Protein AF-A0AB36IB22-F1 (afdb_monomer_lite)

Organism: Corynebacterium glutamicum (NCBI:txid1718)

Radius of gyration: 16.17 Å; chains: 1; bounding box: 33×40×48 Å

Secondary structure (DSSP, 8-state):
-HHHHHHHHHHHHHHHHHHHHHSS-HHHHHHHHHHHHHHHH-HHHHHHHHGGG--SHHHHHHHHHHHHHSTTSSGGG-HHHHHHHHHHHHTT----HHHHHHHHHHHHHHHHHHHHHHH--

pLDDT: mean 87.98, std 10.88, range [50.28, 96.75]

InterPro domains:
  IPR000802 Arsenical pump membrane protein, ArsB [PF02040] (28-115)

Structure (mmCIF, N/CA/C/O backbone):
data_AF-A0AB36IB22-F1
#
_entry.id   AF-A0AB36IB22-F1
#
loop_
_atom_site.group_PDB
_atom_site.id
_atom_site.type_symbol
_atom_site.label_atom_id
_atom_site.label_alt_id
_atom_site.label_comp_id
_atom_site.label_asym_id
_atom_site.label_entity_id
_atom_site.label_seq_id
_atom_site.pdbx_PDB_ins_code
_atom_site.Cartn_x
_atom_site.Cartn_y
_atom_site.Cartn_z
_atom_site.occupancy
_atom_site.B_iso_or_equiv
_atom_site.auth_seq_id
_atom_site.auth_comp_id
_atom_site.auth_asym_id
_atom_site.auth_atom_id
_atom_site.pdbx_PDB_model_num
ATOM 1 N N . MET A 1 1 ? 16.116 -27.221 1.264 1.00 50.28 1 MET A N 1
ATOM 2 C CA . MET A 1 1 ? 14.781 -26.601 1.106 1.00 50.28 1 MET A CA 1
ATOM 3 C C . MET A 1 1 ? 14.867 -25.083 0.923 1.00 50.28 1 MET A C 1
ATOM 5 O O . MET A 1 1 ? 14.263 -24.595 -0.015 1.00 50.28 1 MET A O 1
ATOM 9 N N . ALA A 1 2 ? 15.674 -24.354 1.710 1.00 52.19 2 ALA A N 1
ATOM 10 C CA . ALA A 1 2 ? 15.870 -22.900 1.552 1.00 52.19 2 ALA A CA 1
ATOM 11 C C . ALA A 1 2 ? 16.495 -22.463 0.203 1.00 52.19 2 ALA A C 1
ATOM 13 O O . ALA A 1 2 ? 16.070 -21.468 -0.362 1.00 52.19 2 ALA A O 1
ATOM 14 N N . PHE A 1 3 ? 17.440 -23.235 -0.354 1.00 50.66 3 PHE A N 1
ATOM 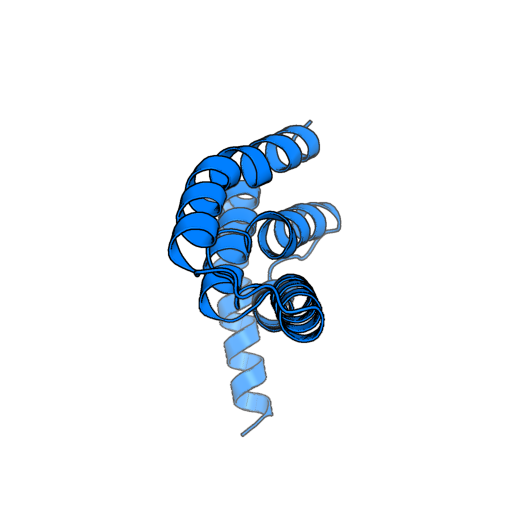15 C CA . PHE A 1 3 ? 18.070 -22.927 -1.651 1.00 50.66 3 PHE A CA 1
ATOM 16 C C . PHE A 1 3 ? 17.074 -22.949 -2.825 1.00 50.66 3 PHE A C 1
ATOM 18 O O . PHE A 1 3 ? 17.080 -22.053 -3.651 1.00 50.66 3 PHE A O 1
ATOM 25 N N . PHE A 1 4 ? 16.164 -23.930 -2.851 1.00 51.72 4 PHE A N 1
ATOM 26 C CA . PHE A 1 4 ? 15.171 -24.091 -3.920 1.00 51.72 4 PHE A CA 1
ATOM 27 C C . PHE A 1 4 ? 14.098 -22.989 -3.904 1.00 51.72 4 PHE A C 1
ATOM 29 O O . PHE A 1 4 ? 13.632 -22.571 -4.957 1.00 51.72 4 PHE A O 1
ATOM 36 N N . LEU A 1 5 ? 13.737 -22.491 -2.714 1.00 55.94 5 LEU A N 1
ATOM 37 C CA . LEU A 1 5 ? 12.826 -21.350 -2.571 1.00 55.94 5 LEU A CA 1
ATOM 38 C C . LEU A 1 5 ? 13.470 -20.046 -3.058 1.00 55.94 5 LEU A C 1
ATOM 40 O O . LEU A 1 5 ? 12.783 -19.246 -3.682 1.00 55.94 5 LEU A O 1
ATOM 44 N N . HIS A 1 6 ? 14.775 -19.865 -2.826 1.00 54.31 6 HIS A N 1
ATOM 45 C CA . HIS A 1 6 ? 15.502 -18.684 -3.293 1.00 54.31 6 HIS A CA 1
ATOM 46 C C . HIS A 1 6 ? 15.610 -18.659 -4.824 1.00 54.31 6 HIS A C 1
ATOM 48 O O . HIS A 1 6 ? 15.249 -17.675 -5.452 1.00 54.31 6 HIS A O 1
ATOM 54 N N . THR A 1 7 ? 15.954 -19.789 -5.452 1.00 60.16 7 THR A N 1
ATOM 55 C CA . THR A 1 7 ? 16.008 -19.867 -6.923 1.00 60.16 7 THR A CA 1
ATOM 56 C C . THR A 1 7 ? 14.643 -19.605 -7.565 1.00 60.16 7 THR A C 1
ATOM 58 O O . THR A 1 7 ? 14.563 -18.994 -8.623 1.00 60.16 7 THR A O 1
ATOM 61 N N . GLN A 1 8 ? 13.552 -20.046 -6.931 1.00 60.78 8 GLN A N 1
ATOM 62 C CA . GLN A 1 8 ? 12.207 -19.830 -7.462 1.00 60.78 8 GLN A CA 1
ATOM 63 C C . GLN A 1 8 ? 11.744 -18.372 -7.304 1.00 60.78 8 GLN A C 1
ATOM 65 O O . GLN A 1 8 ? 11.093 -17.852 -8.208 1.00 60.78 8 GLN A O 1
ATOM 70 N N . SER A 1 9 ? 12.102 -17.694 -6.203 1.00 62.88 9 SER A N 1
ATOM 71 C CA . SER A 1 9 ? 11.836 -16.257 -6.046 1.00 62.88 9 SER A CA 1
ATOM 72 C C . SER A 1 9 ? 12.621 -15.414 -7.047 1.00 62.88 9 SER A C 1
ATOM 74 O O . SER A 1 9 ? 12.079 -14.446 -7.574 1.00 62.88 9 SER A O 1
ATOM 76 N N . ASP A 1 10 ? 13.855 -15.816 -7.352 1.00 69.00 10 ASP A N 1
ATOM 77 C CA . ASP A 1 10 ? 14.719 -15.101 -8.292 1.00 69.00 10 ASP A CA 1
ATOM 78 C C . ASP A 1 10 ? 14.185 -15.215 -9.729 1.00 69.00 10 ASP A C 1
ATOM 80 O O . ASP A 1 10 ? 14.106 -14.217 -10.441 1.00 69.00 10 ASP A O 1
ATOM 84 N N . VAL A 1 11 ? 13.701 -16.401 -10.121 1.00 75.12 11 VAL A N 1
ATOM 85 C CA . VAL A 1 11 ? 13.059 -16.623 -11.430 1.00 75.12 11 VAL A CA 1
ATOM 86 C C . VAL A 1 11 ? 11.773 -15.803 -11.575 1.00 75.12 11 VAL A C 1
ATOM 88 O O . VAL A 1 11 ? 11.563 -15.170 -12.608 1.00 75.12 11 VAL A O 1
ATOM 91 N N . ILE A 1 12 ? 10.921 -15.763 -10.543 1.00 76.56 12 ILE A N 1
ATOM 92 C CA . ILE A 1 12 ? 9.685 -14.960 -10.576 1.00 76.56 12 ILE A CA 1
ATOM 93 C C . ILE A 1 12 ? 10.010 -13.463 -10.641 1.00 76.56 12 ILE A C 1
ATOM 95 O O . ILE A 1 12 ? 9.329 -12.716 -11.343 1.00 76.56 12 ILE A O 1
ATOM 99 N N . ALA A 1 13 ? 11.046 -13.011 -9.933 1.00 75.81 13 ALA A N 1
ATOM 100 C CA . ALA A 1 13 ? 11.477 -11.619 -9.970 1.00 75.81 13 ALA A CA 1
ATOM 101 C C . ALA A 1 13 ? 12.056 -11.223 -11.336 1.00 75.81 13 ALA A C 1
ATOM 103 O O . ALA A 1 13 ? 11.752 -10.132 -11.820 1.00 75.81 13 ALA A O 1
ATOM 104 N N . GLU A 1 14 ? 12.833 -12.097 -11.983 1.00 77.44 14 GLU A N 1
ATOM 105 C CA . GLU A 1 14 ? 13.318 -11.884 -13.352 1.00 77.44 14 GLU A CA 1
ATOM 106 C C . GLU A 1 14 ? 12.168 -11.829 -14.356 1.00 77.44 14 GLU A C 1
ATOM 108 O O . GLU A 1 14 ? 12.118 -10.922 -15.191 1.00 77.44 14 GLU A O 1
ATOM 113 N N . GLU A 1 15 ? 11.210 -12.750 -14.255 1.00 80.81 15 GLU A N 1
ATOM 114 C CA . GLU A 1 15 ? 10.050 -12.781 -15.142 1.00 80.81 15 GLU A CA 1
ATOM 115 C C . GLU A 1 15 ? 9.186 -11.528 -14.939 1.00 80.81 15 GLU A C 1
ATOM 117 O O . GLU A 1 15 ? 8.858 -10.837 -15.906 1.00 80.81 15 GLU A O 1
ATOM 122 N N . PHE A 1 16 ? 8.919 -11.138 -13.690 1.00 81.19 16 PHE A N 1
ATOM 123 C CA . PHE A 1 16 ? 8.216 -9.896 -13.376 1.00 81.19 16 PHE A CA 1
ATOM 124 C C . PHE A 1 16 ? 8.980 -8.667 -13.881 1.00 81.19 16 PHE A C 1
ATOM 126 O O . PHE A 1 16 ? 8.394 -7.827 -14.556 1.00 81.19 16 PHE A O 1
ATOM 133 N N . SER A 1 17 ? 10.292 -8.586 -13.659 1.00 77.56 17 SER A N 1
ATOM 134 C CA . SER A 1 17 ? 11.147 -7.513 -14.186 1.00 77.56 17 SER A CA 1
ATOM 135 C C . SER A 1 17 ? 11.104 -7.440 -15.719 1.00 77.56 17 SER A C 1
ATOM 137 O O . SER A 1 17 ? 10.998 -6.356 -16.301 1.00 77.56 17 SER A O 1
ATOM 139 N N . SER A 1 18 ? 11.078 -8.587 -16.401 1.00 79.69 18 SER A N 1
ATOM 140 C CA . SER A 1 18 ? 10.910 -8.647 -17.857 1.00 79.69 18 SER A CA 1
ATOM 141 C C . SER A 1 18 ? 9.532 -8.128 -18.307 1.00 79.69 18 SER A C 1
ATOM 143 O O . SER A 1 18 ? 9.435 -7.386 -19.290 1.00 79.69 18 SER A O 1
ATOM 145 N N . LEU A 1 19 ? 8.468 -8.414 -17.546 1.00 80.06 19 LEU A N 1
ATOM 146 C CA . LEU A 1 19 ? 7.120 -7.881 -17.781 1.00 80.06 19 LEU A CA 1
ATOM 147 C C . LEU A 1 19 ? 7.060 -6.363 -17.556 1.00 80.06 19 LEU A C 1
ATOM 149 O O . LEU A 1 19 ? 6.454 -5.639 -18.351 1.00 80.06 19 LEU A O 1
ATOM 153 N N . LEU A 1 20 ? 7.734 -5.860 -16.518 1.00 81.12 20 LEU A N 1
ATOM 154 C CA . LEU A 1 20 ? 7.844 -4.423 -16.253 1.00 81.12 20 LEU A CA 1
ATOM 155 C C . LEU A 1 20 ? 8.538 -3.695 -17.414 1.00 81.12 20 LEU A C 1
ATOM 157 O O . LEU A 1 20 ? 8.073 -2.640 -17.849 1.00 81.12 20 LEU A O 1
ATOM 161 N N . ASN A 1 21 ? 9.614 -4.279 -17.947 1.00 79.00 21 ASN A N 1
ATOM 162 C CA . ASN A 1 21 ? 10.387 -3.688 -19.039 1.00 79.00 21 ASN A CA 1
ATOM 163 C C . ASN A 1 21 ? 9.683 -3.786 -20.403 1.00 79.00 21 ASN A C 1
ATOM 165 O O . ASN A 1 21 ? 9.804 -2.875 -21.219 1.00 79.00 21 ASN A O 1
ATOM 169 N N . SER A 1 22 ? 8.921 -4.853 -20.656 1.00 78.88 22 SER A N 1
ATOM 170 C CA . SER A 1 22 ? 8.244 -5.071 -21.947 1.00 78.88 22 SER A CA 1
ATOM 171 C C . SER A 1 22 ? 6.997 -4.204 -22.162 1.00 78.88 22 SER A C 1
ATOM 173 O O . SER A 1 22 ? 6.648 -3.899 -23.300 1.00 78.88 22 SER A O 1
ATOM 175 N N . THR A 1 23 ? 6.322 -3.789 -21.088 1.00 74.62 23 THR A N 1
ATOM 176 C CA . THR A 1 23 ? 5.031 -3.081 -21.165 1.00 74.62 23 THR A CA 1
ATOM 177 C C . THR A 1 23 ? 5.157 -1.561 -21.270 1.00 74.62 23 THR A C 1
ATOM 179 O O . THR A 1 23 ? 4.162 -0.888 -21.533 1.00 74.62 23 THR A O 1
ATOM 182 N N . GLY A 1 24 ? 6.336 -0.988 -20.998 1.00 77.06 24 GLY A N 1
ATOM 183 C CA . GLY A 1 24 ? 6.518 0.464 -20.829 1.00 77.06 24 GLY A CA 1
ATOM 184 C C . GLY A 1 24 ? 5.800 1.048 -19.600 1.00 77.06 24 GLY A C 1
ATOM 185 O O . GLY A 1 24 ? 5.953 2.227 -19.298 1.00 77.06 24 GLY A O 1
ATOM 186 N N . MET A 1 25 ? 5.046 0.223 -18.862 1.00 84.19 25 MET A N 1
ATOM 187 C CA . MET A 1 25 ? 4.314 0.580 -17.644 1.00 84.19 25 MET A CA 1
ATOM 188 C C . MET A 1 25 ? 5.026 0.094 -16.377 1.00 84.19 25 MET A C 1
ATOM 190 O O . MET A 1 25 ? 4.439 0.137 -15.298 1.00 84.19 25 MET A O 1
ATOM 194 N N . GLY A 1 26 ? 6.282 -0.353 -16.486 1.00 87.94 26 GLY A N 1
ATOM 195 C CA . GLY A 1 26 ? 7.079 -0.876 -15.375 1.00 87.94 26 GLY A CA 1
ATOM 196 C C . GLY A 1 26 ? 7.011 -0.039 -14.090 1.00 87.94 26 GLY A C 1
ATOM 197 O O . GLY A 1 26 ? 6.682 -0.592 -13.042 1.00 87.94 26 GLY A O 1
ATOM 198 N N . PRO A 1 27 ? 7.203 1.292 -14.147 1.00 89.94 27 PRO A N 1
ATOM 199 C CA . PRO A 1 27 ? 7.037 2.163 -12.983 1.00 89.94 27 PRO A CA 1
ATOM 200 C C . PRO A 1 27 ? 5.669 2.033 -12.302 1.00 89.94 27 PRO A C 1
ATOM 202 O O . PRO A 1 27 ? 5.576 1.834 -11.093 1.00 89.94 27 PRO A O 1
ATOM 205 N N . VAL A 1 28 ? 4.598 2.087 -13.097 1.00 92.56 28 VAL A N 1
ATOM 206 C CA . VAL A 1 28 ? 3.212 2.030 -12.619 1.00 92.56 28 VAL A CA 1
ATOM 207 C C . VAL A 1 28 ? 2.913 0.665 -12.008 1.00 92.56 28 VAL A C 1
ATOM 209 O O . VAL A 1 28 ? 2.352 0.589 -10.917 1.00 92.56 28 VAL A O 1
ATOM 212 N N . LEU A 1 29 ? 3.300 -0.413 -12.692 1.00 93.19 29 LEU A N 1
ATOM 213 C CA . LEU A 1 29 ? 3.059 -1.783 -12.247 1.00 93.19 29 LEU A CA 1
ATOM 214 C C . LEU A 1 29 ? 3.828 -2.104 -10.965 1.00 93.19 29 LEU A C 1
ATOM 216 O O . LEU A 1 29 ? 3.259 -2.722 -10.066 1.00 93.19 29 LEU A O 1
ATOM 220 N N . LEU A 1 30 ? 5.077 -1.653 -10.840 1.00 94.19 30 LEU A N 1
ATOM 221 C CA . LEU A 1 30 ? 5.880 -1.866 -9.636 1.00 94.19 30 LEU A CA 1
ATOM 222 C C . LEU A 1 30 ? 5.297 -1.106 -8.435 1.00 94.19 30 LEU A C 1
ATOM 224 O O . LEU A 1 30 ? 5.091 -1.698 -7.373 1.00 94.19 30 LEU A O 1
ATOM 228 N N . THR A 1 31 ? 4.937 0.170 -8.614 1.00 95.44 31 THR A N 1
ATOM 229 C CA . THR A 1 31 ? 4.261 0.964 -7.575 1.00 95.44 31 THR A CA 1
ATOM 230 C C . THR A 1 31 ? 2.912 0.358 -7.181 1.00 95.44 31 THR A C 1
ATOM 232 O O . THR A 1 31 ? 2.626 0.215 -5.990 1.00 95.44 31 THR A O 1
ATOM 235 N N . ALA A 1 32 ? 2.087 -0.043 -8.152 1.00 94.25 32 ALA A N 1
ATOM 236 C CA . ALA A 1 32 ? 0.783 -0.650 -7.891 1.00 94.25 32 ALA A CA 1
ATOM 237 C C . ALA A 1 32 ? 0.910 -1.992 -7.156 1.00 94.25 32 ALA A C 1
ATOM 239 O O . ALA A 1 32 ? 0.188 -2.232 -6.189 1.00 94.25 32 ALA A O 1
ATOM 240 N N . SER A 1 33 ? 1.860 -2.836 -7.565 1.00 95.00 33 SER A N 1
ATOM 241 C CA . SER A 1 33 ? 2.125 -4.129 -6.922 1.00 95.00 33 SER A CA 1
ATOM 242 C C . SER A 1 33 ? 2.557 -3.944 -5.471 1.00 95.00 33 SER A C 1
ATOM 244 O O . SER A 1 33 ? 2.004 -4.595 -4.585 1.00 95.00 33 SER A O 1
ATOM 246 N N . GLY A 1 34 ? 3.462 -2.994 -5.209 1.00 95.44 34 GLY A N 1
ATOM 247 C CA . GLY A 1 34 ? 3.870 -2.631 -3.853 1.00 95.44 34 GLY A CA 1
ATOM 248 C C . GLY A 1 34 ? 2.700 -2.153 -2.994 1.00 95.44 34 GLY A C 1
ATOM 249 O O . GLY A 1 34 ? 2.529 -2.620 -1.869 1.00 95.44 34 GLY A O 1
ATOM 250 N N . ALA A 1 35 ? 1.848 -1.282 -3.539 1.00 95.75 35 ALA A N 1
ATOM 251 C CA . ALA A 1 35 ? 0.683 -0.753 -2.834 1.00 95.75 35 ALA A CA 1
ATOM 252 C C . ALA A 1 35 ? -0.357 -1.834 -2.506 1.00 95.75 35 ALA A C 1
ATOM 254 O O . ALA A 1 35 ? -0.871 -1.883 -1.384 1.00 95.75 35 ALA A O 1
ATOM 255 N N . ILE A 1 36 ? -0.662 -2.714 -3.463 1.00 95.19 36 ILE A N 1
ATOM 256 C CA . ILE A 1 36 ? -1.610 -3.818 -3.272 1.00 95.19 36 ILE A CA 1
ATOM 257 C C . ILE A 1 36 ? -1.058 -4.795 -2.237 1.00 95.19 36 ILE A C 1
ATOM 259 O O . ILE A 1 36 ? -1.735 -5.095 -1.253 1.00 95.19 36 ILE A O 1
ATOM 263 N N . LEU A 1 37 ? 0.180 -5.253 -2.425 1.00 95.06 37 LEU A N 1
ATOM 264 C CA . LEU A 1 37 ? 0.787 -6.246 -1.551 1.00 95.06 37 LEU A CA 1
ATOM 265 C C . LEU A 1 37 ? 0.926 -5.704 -0.123 1.00 95.06 37 LEU A C 1
ATOM 267 O O . LEU A 1 37 ? 0.572 -6.402 0.824 1.00 95.06 37 LEU A O 1
ATOM 271 N N . ALA A 1 38 ? 1.309 -4.437 0.054 1.00 95.62 38 ALA A N 1
ATOM 272 C CA . ALA A 1 38 ? 1.389 -3.824 1.378 1.00 95.62 38 ALA A CA 1
ATOM 273 C C . ALA A 1 38 ? 0.022 -3.760 2.089 1.00 95.62 38 ALA A C 1
ATOM 275 O O . ALA A 1 38 ? -0.048 -4.031 3.287 1.00 95.62 38 ALA A O 1
ATOM 276 N N . ASN A 1 39 ? -1.078 -3.487 1.371 1.00 94.25 39 ASN A N 1
ATOM 277 C CA . ASN A 1 39 ? -2.432 -3.549 1.946 1.00 94.25 39 ASN A CA 1
ATOM 278 C C . ASN A 1 39 ? -2.887 -4.976 2.288 1.00 94.25 39 ASN A C 1
ATOM 280 O O . ASN A 1 39 ? -3.708 -5.151 3.190 1.00 94.25 39 ASN A O 1
ATOM 284 N N . LEU A 1 40 ? -2.357 -5.994 1.605 1.00 93.50 40 LEU A N 1
ATOM 285 C CA . LEU A 1 40 ? -2.656 -7.395 1.899 1.00 93.50 40 LEU A CA 1
ATOM 286 C C . LEU A 1 40 ? -1.854 -7.918 3.095 1.00 93.50 40 LEU A C 1
ATOM 288 O O . LEU A 1 40 ? -2.445 -8.505 3.999 1.00 93.50 40 LEU A O 1
ATOM 292 N N . ILE A 1 41 ? -0.533 -7.707 3.105 1.00 93.94 41 ILE A N 1
ATOM 293 C CA . ILE A 1 41 ? 0.385 -8.418 4.013 1.00 93.94 41 ILE A CA 1
ATOM 294 C C . ILE A 1 41 ? 1.261 -7.536 4.909 1.00 93.94 41 ILE A C 1
ATOM 296 O O . ILE A 1 41 ? 1.925 -8.109 5.767 1.00 93.94 41 ILE A O 1
ATOM 300 N N . ASN A 1 42 ? 1.231 -6.201 4.767 1.00 94.00 42 ASN A N 1
ATOM 301 C CA . ASN A 1 42 ? 2.087 -5.185 5.419 1.00 94.00 42 ASN A CA 1
ATOM 302 C C . ASN A 1 42 ? 3.275 -4.684 4.565 1.00 94.00 42 ASN A C 1
ATOM 304 O O . ASN A 1 42 ? 3.778 -5.390 3.692 1.00 94.00 42 ASN A O 1
ATOM 308 N N . ASN A 1 43 ? 3.728 -3.451 4.815 1.00 93.44 43 ASN A N 1
ATOM 309 C CA . ASN A 1 43 ? 4.732 -2.749 4.013 1.00 93.44 43 ASN A CA 1
ATOM 310 C C . ASN A 1 43 ? 6.119 -3.408 3.995 1.00 93.44 43 ASN A C 1
ATOM 312 O O . ASN A 1 43 ? 6.716 -3.506 2.927 1.00 93.44 43 ASN A O 1
ATOM 316 N N . ILE A 1 44 ? 6.632 -3.879 5.136 1.00 94.25 44 ILE A N 1
ATOM 317 C CA . ILE A 1 44 ? 7.964 -4.513 5.205 1.00 94.25 44 ILE A CA 1
ATOM 318 C C . ILE A 1 44 ? 8.016 -5.842 4.431 1.00 94.25 44 ILE A C 1
ATOM 320 O O . ILE A 1 44 ? 8.878 -5.979 3.563 1.00 94.25 44 ILE A O 1
ATOM 324 N N . PRO A 1 45 ? 7.128 -6.828 4.682 1.00 93.19 45 PRO A N 1
ATOM 325 C CA . PRO A 1 45 ? 7.162 -8.076 3.924 1.00 93.19 45 PRO A CA 1
ATOM 326 C C . PRO A 1 45 ? 6.832 -7.866 2.440 1.00 93.19 45 PRO A C 1
ATOM 328 O O . PRO A 1 45 ? 7.401 -8.556 1.600 1.00 93.19 45 PRO A O 1
ATOM 331 N N . ALA A 1 46 ? 5.983 -6.889 2.097 1.00 94.81 46 ALA A N 1
ATOM 332 C CA . ALA A 1 46 ? 5.736 -6.521 0.704 1.00 94.81 46 ALA A CA 1
ATOM 333 C C . ALA A 1 46 ? 6.980 -5.935 0.019 1.00 94.81 46 ALA A C 1
ATOM 335 O O . ALA A 1 46 ? 7.265 -6.290 -1.122 1.00 94.81 46 ALA A O 1
ATOM 336 N N . PHE A 1 47 ? 7.730 -5.071 0.713 1.00 95.38 47 PHE A N 1
ATOM 337 C CA . PHE A 1 47 ? 8.998 -4.542 0.216 1.00 95.38 47 PHE A CA 1
ATOM 338 C C . PHE A 1 47 ? 9.991 -5.671 -0.048 1.00 95.38 47 PHE A C 1
ATOM 340 O O . PHE A 1 47 ? 10.469 -5.789 -1.166 1.00 95.38 47 PHE A O 1
ATOM 347 N N . LEU A 1 48 ? 10.234 -6.543 0.934 1.00 94.94 48 LEU A N 1
ATOM 348 C CA . LEU A 1 48 ? 11.199 -7.639 0.791 1.00 94.94 48 LEU A CA 1
ATOM 349 C C . LEU A 1 48 ? 10.809 -8.634 -0.313 1.00 94.94 48 LEU A C 1
ATOM 351 O O . LEU A 1 48 ? 11.678 -9.179 -0.982 1.00 94.94 48 LEU A O 1
ATOM 355 N N . ALA A 1 49 ? 9.511 -8.861 -0.530 1.00 92.94 49 ALA A N 1
ATOM 356 C CA . ALA A 1 49 ? 9.036 -9.736 -1.600 1.00 92.94 49 ALA A CA 1
ATOM 357 C C . ALA A 1 49 ? 9.252 -9.150 -3.008 1.00 92.94 49 ALA A C 1
ATOM 359 O O . ALA A 1 49 ? 9.393 -9.907 -3.966 1.00 92.94 49 ALA A O 1
ATOM 360 N N . LEU A 1 50 ? 9.245 -7.821 -3.144 1.00 93.00 50 LEU A N 1
ATOM 361 C CA . LEU A 1 50 ? 9.331 -7.120 -4.432 1.00 93.00 50 LEU A CA 1
ATOM 362 C C . LEU A 1 50 ? 10.690 -6.454 -4.679 1.00 93.00 50 LEU A C 1
ATOM 364 O O . LEU A 1 50 ? 10.972 -6.070 -5.812 1.00 93.00 50 LEU A O 1
ATOM 368 N N . GLU A 1 51 ? 11.531 -6.329 -3.651 1.00 94.69 51 GLU A N 1
ATOM 369 C CA . GLU A 1 51 ? 12.878 -5.754 -3.719 1.00 94.69 51 GLU A CA 1
ATOM 370 C C . GLU A 1 51 ? 13.708 -6.326 -4.881 1.00 94.69 51 GLU A C 1
ATOM 372 O O . GLU A 1 51 ? 14.277 -5.520 -5.620 1.00 94.69 51 GLU A O 1
ATOM 377 N N . PRO A 1 52 ? 13.732 -7.652 -5.146 1.00 91.50 52 PRO A N 1
ATOM 378 C CA . PRO A 1 52 ? 14.547 -8.201 -6.232 1.00 91.50 52 PRO A CA 1
ATOM 379 C C . PRO A 1 52 ? 14.152 -7.693 -7.630 1.00 91.50 52 PRO A C 1
ATOM 381 O O . PRO A 1 52 ? 14.976 -7.690 -8.542 1.00 91.50 52 PRO A O 1
ATOM 384 N N . ALA A 1 53 ? 12.909 -7.234 -7.811 1.00 88.94 53 ALA A N 1
ATOM 385 C CA . ALA A 1 53 ? 12.444 -6.659 -9.073 1.00 88.94 53 ALA A CA 1
ATOM 386 C C . ALA A 1 53 ? 12.861 -5.186 -9.264 1.00 88.94 53 ALA A C 1
ATOM 388 O O . ALA A 1 53 ? 12.808 -4.670 -10.382 1.00 88.94 53 ALA A O 1
ATOM 389 N N . ALA A 1 54 ? 13.280 -4.496 -8.199 1.00 91.69 54 ALA A N 1
ATOM 390 C CA . ALA A 1 54 ? 13.730 -3.107 -8.232 1.00 91.69 54 ALA A CA 1
ATOM 391 C C . ALA A 1 54 ? 15.250 -3.021 -8.468 1.00 91.69 54 ALA A C 1
ATOM 393 O O . ALA A 1 54 ? 16.037 -2.747 -7.564 1.00 91.69 54 ALA A O 1
ATOM 394 N N . THR A 1 55 ? 15.675 -3.253 -9.710 1.00 90.25 55 THR A N 1
ATOM 395 C CA . THR A 1 55 ? 17.095 -3.404 -10.088 1.00 90.25 55 THR A CA 1
ATOM 396 C C . THR A 1 55 ? 17.867 -2.090 -10.261 1.00 90.25 55 THR A C 1
ATOM 398 O O . THR A 1 55 ? 19.071 -2.099 -10.518 1.00 90.25 55 THR A O 1
ATOM 401 N N . SER A 1 56 ? 17.200 -0.942 -10.137 1.00 90.50 56 SER A N 1
ATOM 402 C CA . SER A 1 56 ? 17.783 0.387 -10.343 1.00 90.50 56 SER A CA 1
ATOM 403 C C . SER A 1 56 ? 17.354 1.367 -9.249 1.00 90.50 56 SER A C 1
ATOM 405 O O . SER A 1 56 ? 16.270 1.212 -8.685 1.00 90.50 56 SER A O 1
ATOM 407 N N . PRO A 1 57 ? 18.125 2.438 -8.980 1.00 92.50 57 PRO A N 1
ATOM 408 C CA . PRO A 1 57 ? 17.717 3.457 -8.011 1.00 92.50 57 PRO A CA 1
ATOM 409 C C . PRO A 1 57 ? 16.333 4.052 -8.307 1.00 92.50 57 PRO A C 1
ATOM 411 O O . PRO A 1 57 ? 15.562 4.314 -7.390 1.00 92.50 57 PRO A O 1
ATOM 414 N N . GLN A 1 58 ? 15.987 4.213 -9.587 1.00 91.75 58 GLN A N 1
ATOM 415 C CA . GLN A 1 58 ? 14.690 4.745 -10.000 1.00 91.75 58 GLN A CA 1
ATOM 416 C C . GLN A 1 58 ? 13.547 3.739 -9.778 1.00 91.75 58 GLN A C 1
ATOM 418 O O . GLN A 1 58 ? 12.505 4.101 -9.239 1.00 91.75 58 GLN A O 1
ATOM 423 N N . SER A 1 59 ? 13.739 2.460 -10.125 1.00 91.88 59 SER A N 1
ATOM 424 C CA . SER A 1 59 ? 12.745 1.411 -9.828 1.00 91.88 59 SER A CA 1
ATOM 425 C C . SER A 1 59 ? 12.558 1.200 -8.325 1.00 91.88 59 SER A C 1
ATOM 427 O O . SER A 1 59 ? 11.432 1.008 -7.867 1.00 91.88 59 SER A O 1
ATOM 429 N N . MET A 1 60 ? 13.624 1.363 -7.540 1.00 95.31 60 MET A N 1
ATOM 430 C CA . MET A 1 60 ? 13.552 1.368 -6.082 1.00 95.31 60 MET A CA 1
ATOM 431 C C . MET A 1 60 ? 12.675 2.511 -5.552 1.00 95.31 60 MET A C 1
ATOM 433 O O . MET A 1 60 ? 11.868 2.285 -4.653 1.00 95.31 60 MET A O 1
ATOM 437 N N . MET A 1 61 ? 12.747 3.717 -6.132 1.00 95.44 61 MET A N 1
ATOM 438 C CA . MET A 1 61 ? 11.833 4.811 -5.767 1.00 95.44 61 MET A CA 1
ATOM 439 C C . MET A 1 61 ? 10.372 4.439 -6.043 1.00 95.44 61 MET A C 1
ATOM 441 O O . MET A 1 61 ? 9.528 4.604 -5.162 1.00 95.44 61 MET A O 1
ATOM 445 N N . PHE A 1 62 ? 10.069 3.874 -7.217 1.00 95.44 62 PHE A N 1
ATOM 446 C CA . PHE A 1 62 ? 8.712 3.422 -7.550 1.00 95.44 62 PHE A CA 1
ATOM 447 C C . PHE A 1 62 ? 8.197 2.351 -6.579 1.00 95.44 62 PHE A C 1
ATOM 449 O O . PHE A 1 62 ? 7.037 2.414 -6.153 1.00 95.44 62 PHE A O 1
ATOM 456 N N . LEU A 1 63 ? 9.053 1.406 -6.181 1.00 95.81 63 LEU A N 1
ATOM 457 C CA . LEU A 1 63 ? 8.716 0.392 -5.183 1.00 95.81 63 LEU A CA 1
ATOM 458 C C . LEU A 1 63 ? 8.462 1.016 -3.803 1.00 95.81 63 LEU A C 1
ATOM 460 O O . LEU A 1 63 ? 7.430 0.740 -3.191 1.00 95.81 63 LEU A O 1
ATOM 464 N N . ILE A 1 64 ? 9.366 1.881 -3.328 1.00 95.44 64 ILE A N 1
ATOM 465 C CA . ILE A 1 64 ? 9.259 2.552 -2.022 1.00 95.44 64 ILE A CA 1
ATOM 466 C C . ILE A 1 64 ? 7.988 3.403 -1.946 1.00 95.44 64 ILE A C 1
ATOM 468 O O . ILE A 1 64 ? 7.317 3.378 -0.911 1.00 95.44 64 ILE A O 1
ATOM 472 N N . ILE A 1 65 ? 7.620 4.103 -3.026 1.00 95.69 65 ILE A N 1
ATOM 473 C CA . ILE A 1 65 ? 6.346 4.833 -3.125 1.00 95.69 65 ILE A CA 1
ATOM 474 C C . ILE A 1 65 ? 5.177 3.864 -2.943 1.00 95.69 65 ILE A C 1
ATOM 476 O O . ILE A 1 65 ? 4.323 4.092 -2.089 1.00 95.69 65 ILE A O 1
ATOM 480 N N . GLY A 1 66 ? 5.156 2.759 -3.690 1.00 95.38 66 GLY A N 1
ATOM 481 C CA . GLY A 1 66 ? 4.086 1.766 -3.605 1.00 95.38 66 GLY A CA 1
ATOM 482 C C . GLY A 1 66 ? 3.919 1.205 -2.195 1.00 95.38 66 GLY A C 1
ATOM 483 O O . GLY A 1 66 ? 2.834 1.274 -1.616 1.00 95.38 66 GLY A O 1
ATOM 484 N N . VAL A 1 67 ? 5.006 0.699 -1.613 1.00 96.25 67 VAL A N 1
ATOM 485 C CA . VAL A 1 67 ? 4.964 0.002 -0.320 1.00 96.25 67 VAL A CA 1
ATOM 486 C C . VAL A 1 67 ? 4.822 0.930 0.887 1.00 96.25 67 VAL A C 1
ATOM 488 O O . VAL A 1 67 ? 4.426 0.443 1.937 1.00 96.25 67 VAL A O 1
ATOM 491 N N . ASN A 1 68 ? 5.092 2.239 0.778 1.00 94.44 68 ASN A N 1
ATOM 492 C CA . ASN A 1 68 ? 4.962 3.174 1.910 1.00 94.44 68 ASN A CA 1
ATOM 493 C C . ASN A 1 68 ? 3.814 4.179 1.777 1.00 94.44 68 ASN A C 1
ATOM 495 O O . ASN A 1 68 ? 3.185 4.490 2.787 1.00 94.44 68 ASN A O 1
ATOM 499 N N . ALA A 1 69 ? 3.502 4.662 0.571 1.00 92.50 69 ALA A N 1
ATOM 500 C CA . ALA A 1 69 ? 2.382 5.583 0.348 1.00 92.50 69 ALA A CA 1
ATOM 501 C C . ALA A 1 69 ? 1.063 4.853 0.026 1.00 92.50 69 ALA A C 1
ATOM 503 O O . ALA A 1 69 ? -0.016 5.363 0.322 1.00 92.50 69 ALA A O 1
ATOM 504 N N . GLY A 1 70 ? 1.136 3.638 -0.528 1.00 89.50 70 GLY A N 1
ATOM 505 C CA . GLY A 1 70 ? -0.022 2.778 -0.789 1.00 89.50 70 GLY A CA 1
ATOM 506 C C . GLY A 1 70 ? -0.754 2.168 0.421 1.00 89.50 70 GLY A C 1
ATOM 507 O O . GLY A 1 70 ? -1.981 2.056 0.348 1.00 89.50 70 GLY A O 1
ATOM 508 N N . PRO A 1 71 ? -0.104 1.762 1.533 1.00 91.19 71 PRO A N 1
ATOM 509 C CA . PRO A 1 71 ? -0.741 1.070 2.662 1.00 91.19 71 PRO A CA 1
ATOM 510 C C . PRO A 1 71 ? -1.568 1.992 3.577 1.00 91.19 71 PRO A C 1
ATOM 512 O O . PRO A 1 71 ? -1.387 2.010 4.794 1.00 91.19 71 PRO A O 1
ATOM 515 N N . ILE A 1 72 ? -2.486 2.770 3.003 1.00 90.19 72 ILE A N 1
ATOM 516 C CA . ILE A 1 72 ? -3.364 3.691 3.741 1.00 90.19 72 ILE A CA 1
ATOM 517 C C . ILE A 1 72 ? -4.830 3.246 3.775 1.00 90.19 72 ILE A C 1
ATOM 519 O O . ILE A 1 72 ? -5.632 3.863 4.471 1.00 90.19 72 ILE A O 1
ATOM 523 N N . VAL A 1 73 ? -5.191 2.178 3.051 1.00 90.25 73 VAL A N 1
ATOM 524 C CA . VAL A 1 73 ? -6.565 1.648 3.016 1.00 90.25 73 VAL A CA 1
ATOM 525 C C . VAL A 1 73 ? -6.814 0.711 4.194 1.00 90.25 73 VAL A C 1
ATOM 527 O O . VAL A 1 73 ? -7.798 0.869 4.915 1.00 90.25 73 VAL A O 1
ATOM 530 N N . ALA A 1 74 ? -5.929 -0.262 4.410 1.00 89.94 74 ALA A N 1
ATOM 531 C CA . ALA A 1 74 ? -6.064 -1.225 5.494 1.00 89.94 74 ALA A CA 1
ATOM 532 C C . ALA A 1 74 ? -5.222 -0.822 6.722 1.00 89.94 74 ALA A C 1
ATOM 534 O O . ALA A 1 74 ? -4.024 -0.581 6.591 1.00 89.94 74 ALA A O 1
ATOM 535 N N . PRO A 1 75 ? -5.782 -0.814 7.946 1.00 87.75 75 PRO A N 1
ATOM 536 C CA . PRO A 1 75 ? -5.015 -0.434 9.135 1.00 87.75 75 PRO A CA 1
ATOM 537 C C . PRO A 1 75 ? -3.809 -1.327 9.461 1.00 87.75 75 PRO A C 1
ATOM 539 O O . PRO A 1 75 ? -2.839 -0.838 10.030 1.00 87.75 75 PRO A O 1
ATOM 542 N N . TRP A 1 76 ? -3.842 -2.619 9.103 1.00 89.31 76 TRP A N 1
ATOM 543 C CA . TRP A 1 76 ? -2.709 -3.540 9.299 1.00 89.31 76 TRP A CA 1
ATOM 544 C C . TRP A 1 76 ? -1.618 -3.401 8.234 1.00 89.31 76 TRP A C 1
ATOM 546 O O . TRP A 1 76 ? -0.567 -4.028 8.358 1.00 89.31 76 TRP A O 1
ATOM 556 N N . ALA A 1 77 ? -1.849 -2.601 7.193 1.00 89.38 77 ALA A N 1
ATOM 557 C CA . ALA A 1 77 ? -0.943 -2.472 6.060 1.00 89.38 77 ALA A CA 1
ATOM 558 C C . ALA A 1 77 ? 0.406 -1.833 6.432 1.00 89.38 77 ALA A C 1
ATOM 560 O O . ALA A 1 77 ? 1.393 -1.995 5.721 1.00 89.38 77 ALA A O 1
ATOM 561 N N . SER A 1 78 ? 0.474 -1.133 7.565 1.00 86.56 78 SER A N 1
ATOM 562 C CA . SER A 1 78 ? 1.718 -0.602 8.112 1.00 86.56 78 SER A CA 1
ATOM 563 C C . SER A 1 78 ? 1.720 -0.708 9.629 1.00 86.56 78 SER A C 1
ATOM 565 O O . SER A 1 78 ? 0.735 -0.383 10.299 1.00 86.56 78 SER A O 1
ATOM 567 N N . LEU A 1 79 ? 2.857 -1.130 10.189 1.00 88.38 79 LEU A N 1
ATOM 568 C CA . LEU A 1 79 ? 3.034 -1.179 11.641 1.00 88.38 79 LEU A CA 1
ATOM 569 C C . LEU A 1 79 ? 2.888 0.218 12.265 1.00 88.38 79 LEU A C 1
ATOM 571 O O . LEU A 1 79 ? 2.352 0.340 13.362 1.00 88.38 79 LEU A O 1
ATOM 575 N N . ALA A 1 80 ? 3.292 1.276 11.555 1.00 88.44 80 ALA A N 1
ATOM 576 C CA . ALA A 1 80 ? 3.152 2.653 12.028 1.00 8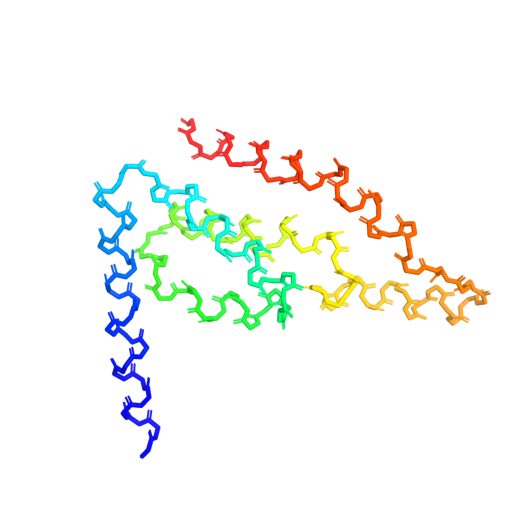8.44 80 ALA A CA 1
ATOM 577 C C . ALA A 1 80 ? 1.681 3.021 12.291 1.00 88.44 80 ALA A C 1
ATOM 579 O O . ALA A 1 80 ? 1.363 3.621 13.320 1.00 88.44 80 ALA A O 1
ATOM 580 N N . THR A 1 81 ? 0.772 2.591 11.410 1.00 90.44 81 THR A N 1
ATOM 581 C CA . THR A 1 81 ? -0.673 2.787 11.584 1.00 90.44 81 THR A CA 1
ATOM 582 C C . THR A 1 81 ? -1.177 2.038 12.812 1.00 90.44 81 THR A C 1
ATOM 584 O O . THR A 1 81 ? -1.893 2.611 13.633 1.00 90.44 81 THR A O 1
ATOM 587 N N . LEU A 1 82 ? -0.757 0.784 12.997 1.00 92.12 82 LEU A N 1
ATOM 588 C CA . LEU A 1 82 ? -1.132 -0.006 14.171 1.00 92.12 82 LEU A CA 1
ATOM 589 C C . LEU A 1 82 ? -0.612 0.599 15.479 1.00 92.12 82 LEU A C 1
ATOM 591 O O . LEU A 1 82 ? -1.363 0.646 16.448 1.00 92.12 82 LEU A O 1
ATOM 595 N N . LEU A 1 83 ? 0.626 1.099 15.507 1.00 93.50 83 LEU A N 1
ATOM 596 C CA . LEU A 1 83 ? 1.203 1.761 16.681 1.00 93.50 83 LEU A CA 1
ATOM 597 C C . LEU A 1 83 ? 0.451 3.049 17.029 1.00 93.50 83 LEU A C 1
ATOM 599 O O . LEU A 1 83 ? 0.192 3.308 18.201 1.00 93.50 83 LEU A O 1
ATOM 603 N N . CYS A 1 84 ? 0.044 3.827 16.024 1.00 92.38 84 CYS A N 1
ATOM 604 C CA . CYS A 1 84 ? -0.791 5.007 16.229 1.00 92.38 84 CYS A CA 1
ATOM 605 C C . CYS A 1 84 ? -2.163 4.633 16.816 1.00 92.38 84 CYS A C 1
ATOM 607 O O . CYS A 1 84 ? -2.617 5.243 17.785 1.00 92.38 84 CYS A O 1
ATOM 609 N N . LEU A 1 85 ? -2.799 3.582 16.287 1.00 93.44 85 LEU A N 1
ATOM 610 C CA . LEU A 1 85 ? -4.076 3.086 16.805 1.00 93.44 85 LEU A CA 1
ATOM 611 C C . LEU A 1 85 ? -3.950 2.500 18.214 1.00 93.44 85 LEU A C 1
ATOM 613 O O . LEU A 1 85 ? -4.840 2.704 19.038 1.00 93.44 85 LEU A O 1
ATOM 617 N N . ASP A 1 86 ? -2.861 1.795 18.512 1.00 94.50 86 ASP A N 1
ATOM 618 C CA . ASP A 1 86 ? -2.573 1.293 19.855 1.00 94.50 86 ASP A CA 1
ATOM 619 C C . ASP A 1 86 ? -2.352 2.450 20.836 1.00 94.50 86 ASP A C 1
ATOM 621 O O . ASP A 1 86 ? -2.942 2.481 21.916 1.00 94.50 86 ASP A O 1
ATOM 625 N N . GLN A 1 87 ? -1.595 3.470 20.431 1.00 95.94 87 GLN A N 1
ATOM 626 C CA . GLN A 1 87 ? -1.381 4.666 21.239 1.00 95.94 87 GLN A CA 1
ATOM 627 C C . GLN A 1 87 ? -2.682 5.444 21.481 1.00 95.94 87 GLN A C 1
ATOM 629 O O . GLN A 1 87 ? -2.909 5.924 22.594 1.00 95.94 87 GLN A O 1
ATOM 634 N N . ALA A 1 88 ? -3.560 5.549 20.481 1.00 95.06 88 ALA A N 1
ATOM 635 C CA . ALA A 1 88 ? -4.879 6.155 20.640 1.00 95.06 88 ALA A CA 1
ATOM 636 C C . ALA A 1 88 ? -5.729 5.380 21.662 1.00 95.06 88 ALA A C 1
ATOM 638 O O . ALA A 1 88 ? -6.292 5.987 22.577 1.00 95.06 88 ALA A O 1
ATOM 639 N N . LYS A 1 89 ? -5.733 4.042 21.579 1.00 95.81 89 LYS A N 1
ATOM 640 C CA . LYS A 1 89 ? -6.426 3.170 22.540 1.00 95.81 89 LYS A CA 1
ATOM 641 C C . LYS A 1 89 ? -5.899 3.336 23.964 1.00 95.81 89 LYS A C 1
ATOM 643 O O . LYS A 1 89 ? -6.705 3.441 24.885 1.00 95.81 89 LYS A O 1
ATOM 648 N N . ARG A 1 90 ? -4.576 3.421 24.157 1.00 96.56 90 ARG A N 1
ATOM 649 C CA . ARG A 1 90 ? -3.953 3.675 25.476 1.00 96.56 90 ARG A CA 1
ATOM 650 C C . ARG A 1 90 ? -4.374 5.014 26.090 1.00 96.56 90 ARG A C 1
ATOM 652 O O . ARG A 1 90 ? -4.415 5.130 27.307 1.00 96.56 90 ARG A O 1
ATOM 659 N N . ASN A 1 91 ? -4.726 5.993 25.256 1.00 96.75 91 ASN A N 1
ATOM 660 C CA . ASN A 1 91 ? -5.256 7.294 25.671 1.00 96.75 91 ASN A CA 1
ATOM 661 C C . ASN A 1 91 ? -6.798 7.332 25.765 1.00 96.75 91 ASN A C 1
ATOM 663 O O . ASN A 1 91 ? -7.375 8.406 25.903 1.00 96.75 91 ASN A O 1
ATOM 667 N N . GLY A 1 92 ? -7.478 6.182 25.676 1.00 96.31 92 GLY A N 1
ATOM 668 C CA . GLY A 1 92 ? -8.936 6.076 25.806 1.00 96.31 92 GLY A CA 1
ATOM 669 C C . GLY A 1 92 ? -9.729 6.298 24.513 1.00 96.31 92 GLY A C 1
ATOM 670 O O . GLY A 1 92 ? -10.958 6.250 24.543 1.00 96.31 92 GLY A O 1
ATOM 671 N N . PHE A 1 93 ? -9.070 6.495 23.367 1.00 95.50 93 PHE A N 1
ATOM 672 C CA . PHE A 1 93 ? -9.741 6.662 22.076 1.00 95.50 93 PHE A CA 1
ATOM 673 C C . PHE A 1 93 ? -9.863 5.325 21.341 1.00 95.50 93 PHE A C 1
ATOM 675 O O . PHE A 1 93 ? -8.876 4.768 20.859 1.00 95.50 93 PHE A O 1
ATOM 682 N N . ASN A 1 94 ? -11.089 4.816 21.196 1.00 92.56 94 ASN A N 1
ATOM 683 C CA . ASN A 1 94 ? -11.355 3.629 20.385 1.00 92.56 94 ASN A CA 1
ATOM 684 C C . ASN A 1 94 ? -11.815 4.028 18.976 1.00 92.56 94 ASN A C 1
ATOM 686 O O . ASN A 1 94 ? -12.968 4.409 18.772 1.00 92.56 94 ASN A O 1
ATOM 690 N N . ILE A 1 95 ? -10.907 3.952 18.002 1.00 92.00 95 ILE A N 1
ATOM 691 C CA . ILE A 1 95 ? -11.167 4.383 16.624 1.00 92.00 95 ILE A CA 1
ATOM 692 C C . ILE A 1 95 ? -11.741 3.205 15.814 1.00 92.00 95 ILE A C 1
ATOM 694 O O . ILE A 1 95 ? -11.083 2.166 15.694 1.00 92.00 95 ILE A O 1
ATOM 698 N N . PRO A 1 96 ? -12.949 3.331 15.233 1.00 92.00 96 PRO A N 1
ATOM 699 C CA . PRO A 1 96 ? -13.512 2.296 14.377 1.00 92.00 96 PRO A CA 1
ATOM 700 C C . PRO A 1 96 ? -12.746 2.189 13.051 1.00 92.00 96 PRO A C 1
ATOM 702 O O . PRO A 1 96 ? -12.257 3.170 12.502 1.00 92.00 96 PRO A O 1
ATOM 705 N N . TRP A 1 97 ? -12.708 0.984 12.487 1.00 90.94 97 TRP A N 1
ATOM 706 C CA . TRP A 1 97 ? -11.957 0.691 11.262 1.00 90.94 97 TRP A CA 1
ATOM 707 C C . TRP A 1 97 ? -12.611 1.266 10.002 1.00 90.94 97 TRP A C 1
ATOM 709 O O . TRP A 1 97 ? -11.925 1.637 9.056 1.00 90.94 97 TRP A O 1
ATOM 719 N N . ARG A 1 98 ? -13.946 1.367 9.994 1.00 94.31 98 ARG A N 1
ATOM 720 C CA . ARG A 1 98 ? -14.727 1.832 8.838 1.00 94.31 98 ARG A CA 1
ATOM 721 C C . ARG A 1 98 ? -14.304 3.226 8.344 1.00 94.31 98 ARG A C 1
ATOM 723 O O . ARG A 1 98 ? -13.983 3.328 7.165 1.00 94.31 98 ARG A O 1
ATOM 730 N N . PRO A 1 99 ? -14.260 4.278 9.185 1.00 91.50 99 PRO A N 1
ATOM 731 C CA . PRO A 1 99 ? -13.801 5.596 8.746 1.00 91.50 99 PRO A CA 1
ATOM 732 C C . PRO A 1 99 ? -12.360 5.598 8.240 1.00 91.50 99 PRO A C 1
ATOM 734 O O . PRO A 1 99 ? -12.077 6.283 7.266 1.00 91.50 99 PRO A O 1
ATOM 737 N N . ILE A 1 100 ? -11.469 4.806 8.849 1.00 91.50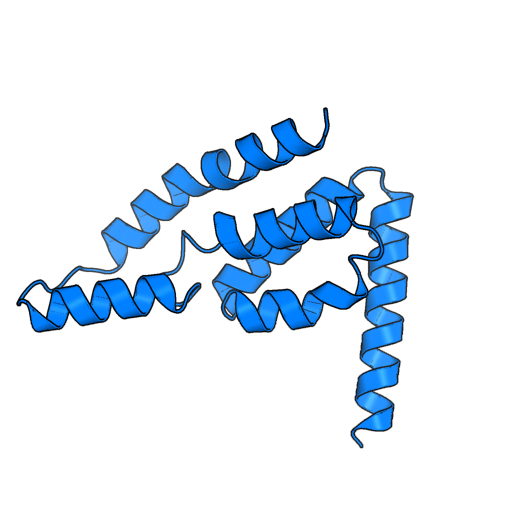 100 ILE A N 1
ATOM 738 C CA . ILE A 1 100 ? -10.075 4.692 8.396 1.00 91.50 100 ILE A CA 1
ATOM 739 C C . ILE A 1 100 ? -10.035 4.149 6.969 1.00 91.50 100 ILE A C 1
ATOM 741 O O . ILE A 1 100 ? -9.407 4.754 6.110 1.00 91.50 100 ILE A O 1
ATOM 745 N N . ILE A 1 101 ? -10.763 3.061 6.704 1.00 93.19 101 ILE A N 1
ATOM 746 C CA . ILE A 1 101 ? -10.816 2.441 5.377 1.00 93.19 101 ILE A CA 1
ATOM 747 C C . ILE A 1 101 ? -11.420 3.405 4.349 1.00 93.19 101 ILE A C 1
ATOM 749 O O . ILE A 1 101 ? -10.865 3.563 3.268 1.00 93.19 101 ILE A O 1
ATOM 753 N N . LEU A 1 102 ? -12.523 4.089 4.674 1.00 94.75 102 LEU A N 1
ATOM 754 C CA . LEU A 1 102 ? -13.184 5.024 3.752 1.00 94.75 102 LEU A CA 1
ATOM 755 C C . LEU A 1 102 ? -12.316 6.252 3.433 1.00 94.75 102 LEU A C 1
ATOM 757 O O . LEU A 1 102 ? -12.177 6.627 2.265 1.00 94.75 102 LEU A O 1
ATOM 761 N N . CYS A 1 103 ? -11.697 6.858 4.450 1.00 93.19 103 CYS A N 1
ATOM 762 C CA . CYS A 1 103 ? -10.733 7.939 4.250 1.00 93.19 103 CYS A CA 1
ATOM 763 C C . CYS A 1 103 ? -9.527 7.447 3.444 1.00 93.19 103 CYS A C 1
ATOM 765 O O . CYS A 1 103 ? -9.117 8.107 2.492 1.00 93.19 103 CYS A O 1
ATOM 767 N N . GLY A 1 104 ? -9.012 6.262 3.776 1.00 92.06 104 GLY A N 1
ATOM 768 C CA . GLY A 1 104 ? -7.918 5.605 3.075 1.00 92.06 104 GLY A CA 1
ATOM 769 C C . GLY A 1 104 ? -8.213 5.399 1.595 1.00 92.06 104 GLY A C 1
ATOM 770 O O . GLY A 1 104 ? -7.423 5.823 0.763 1.00 92.06 104 GLY A O 1
ATOM 771 N N . MET A 1 105 ? -9.378 4.846 1.245 1.00 93.69 105 MET A N 1
ATOM 772 C CA . MET A 1 105 ? -9.817 4.679 -0.148 1.00 93.69 105 MET A CA 1
ATOM 773 C C . MET A 1 105 ? -9.899 6.008 -0.906 1.00 93.69 105 MET A C 1
ATOM 775 O O . MET A 1 105 ? -9.578 6.061 -2.090 1.00 93.69 105 MET A O 1
ATOM 779 N N . THR A 1 106 ? -10.317 7.078 -0.227 1.00 94.31 106 THR A N 1
ATOM 780 C CA . THR A 1 106 ? -10.430 8.414 -0.827 1.00 94.31 106 THR A CA 1
ATOM 781 C C . THR A 1 106 ? -9.052 9.039 -1.065 1.00 94.31 106 THR A C 1
ATOM 783 O O . THR A 1 106 ? -8.826 9.669 -2.094 1.00 94.31 106 THR A O 1
ATOM 786 N N . LEU A 1 107 ? -8.116 8.849 -0.132 1.00 93.25 107 LEU A N 1
ATOM 787 C CA . LEU A 1 107 ? -6.757 9.395 -0.194 1.00 93.25 107 LEU A CA 1
ATOM 788 C C . LEU A 1 107 ? -5.815 8.574 -1.083 1.00 93.25 107 LEU A C 1
ATOM 790 O O . LEU A 1 107 ? -4.891 9.136 -1.668 1.00 93.25 107 LEU A O 1
ATOM 794 N N . PHE A 1 108 ? -6.055 7.266 -1.202 1.00 92.88 108 PHE A N 1
ATOM 795 C CA . PHE A 1 108 ? -5.229 6.308 -1.941 1.00 92.88 108 PHE A CA 1
ATOM 796 C C . PHE A 1 108 ? -4.810 6.772 -3.342 1.00 92.88 108 PHE A C 1
ATOM 798 O O . PHE A 1 108 ? -3.608 6.758 -3.618 1.00 92.88 108 PHE A O 1
ATOM 805 N N . PRO A 1 109 ? -5.722 7.236 -4.225 1.00 92.44 109 PRO A N 1
ATOM 806 C CA . PRO A 1 109 ? -5.317 7.678 -5.556 1.00 92.44 109 PRO A CA 1
ATOM 807 C C . PRO A 1 109 ? -4.336 8.854 -5.504 1.00 92.44 109 PRO A C 1
ATOM 809 O O . PRO A 1 109 ? -3.366 8.870 -6.251 1.00 92.44 109 PRO A O 1
ATOM 812 N N . PHE A 1 110 ? -4.525 9.811 -4.594 1.00 94.31 110 PHE A N 1
ATOM 813 C CA . PHE A 1 110 ? -3.644 10.977 -4.478 1.00 94.31 110 PHE A CA 1
ATOM 814 C C . PHE A 1 110 ? -2.281 10.614 -3.885 1.00 94.31 110 PHE A C 1
ATOM 816 O O . PHE A 1 110 ? -1.255 11.101 -4.361 1.00 94.31 110 PHE A O 1
ATOM 823 N N . ALA A 1 111 ? -2.271 9.732 -2.882 1.00 92.00 111 ALA A N 1
ATOM 824 C CA . ALA A 1 111 ? -1.057 9.267 -2.217 1.00 92.00 111 ALA A CA 1
ATOM 825 C C . ALA A 1 111 ? -0.114 8.506 -3.164 1.00 92.00 111 ALA A C 1
ATOM 827 O O . ALA A 1 111 ? 1.097 8.531 -2.963 1.00 92.00 111 ALA A O 1
ATOM 828 N N . ILE A 1 112 ? -0.656 7.868 -4.207 1.00 93.31 112 ILE A N 1
ATOM 829 C CA . ILE A 1 112 ? 0.125 7.142 -5.215 1.00 93.31 112 ILE A CA 1
ATOM 830 C C . ILE A 1 112 ? 0.420 7.997 -6.448 1.00 93.31 112 ILE A C 1
ATOM 832 O O . ILE A 1 112 ? 1.565 8.045 -6.891 1.00 93.31 112 ILE A O 1
ATOM 836 N N . LEU A 1 113 ? -0.584 8.672 -7.019 1.00 92.69 113 LEU A N 1
ATOM 837 C CA . LEU A 1 113 ? -0.429 9.340 -8.314 1.00 92.69 113 LEU A CA 1
ATOM 838 C C . LEU A 1 113 ? 0.500 10.553 -8.244 1.00 92.69 113 LEU A C 1
ATOM 840 O O . LEU A 1 113 ? 1.260 10.769 -9.184 1.00 92.69 113 LEU A O 1
ATOM 844 N N . LEU A 1 114 ? 0.476 11.328 -7.151 1.00 92.62 114 LEU A N 1
ATOM 845 C CA . LEU A 1 114 ? 1.317 12.524 -7.039 1.00 92.62 114 LEU A CA 1
ATOM 846 C C . LEU A 1 114 ? 2.816 12.180 -6.964 1.00 92.62 114 LEU A C 1
ATOM 848 O O . LEU A 1 114 ? 3.570 12.717 -7.778 1.00 92.62 114 LEU A O 1
ATOM 852 N N . PRO A 1 115 ? 3.283 11.277 -6.074 1.00 90.19 115 PRO A N 1
ATOM 853 C CA . PRO A 1 115 ? 4.701 10.919 -6.031 1.00 90.19 115 PRO A CA 1
ATOM 854 C C . PRO A 1 115 ? 5.149 10.144 -7.272 1.00 90.19 115 PRO A C 1
ATOM 856 O O . PRO A 1 115 ? 6.262 10.350 -7.753 1.00 90.19 115 PRO A O 1
ATOM 859 N N . LEU A 1 116 ? 4.284 9.277 -7.813 1.00 90.44 116 LEU A N 1
ATOM 860 C CA . LEU A 1 116 ? 4.561 8.547 -9.049 1.00 90.44 116 LEU A CA 1
ATOM 861 C C . LEU A 1 116 ? 4.794 9.511 -10.216 1.00 90.44 116 LEU A C 1
ATOM 863 O O . LEU A 1 116 ? 5.812 9.401 -10.891 1.00 90.44 116 LEU A O 1
ATOM 867 N N . ALA A 1 117 ? 3.900 10.485 -10.416 1.00 90.62 117 ALA A N 1
ATOM 868 C CA . ALA A 1 117 ? 4.054 11.499 -11.456 1.00 90.62 117 ALA A CA 1
ATOM 869 C C . ALA A 1 117 ? 5.319 12.340 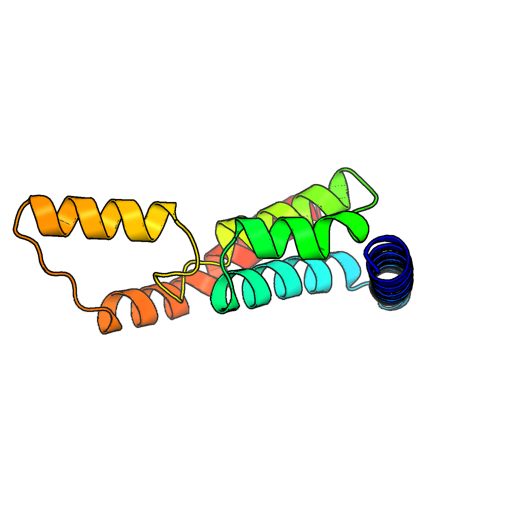-11.249 1.00 90.62 117 ALA A C 1
ATOM 871 O O . ALA A 1 117 ? 6.055 12.566 -12.202 1.00 90.62 117 ALA A O 1
ATOM 872 N N . ALA A 1 118 ? 5.610 12.751 -10.011 1.00 89.69 118 ALA A N 1
ATOM 873 C CA . ALA A 1 118 ? 6.813 13.523 -9.700 1.00 89.6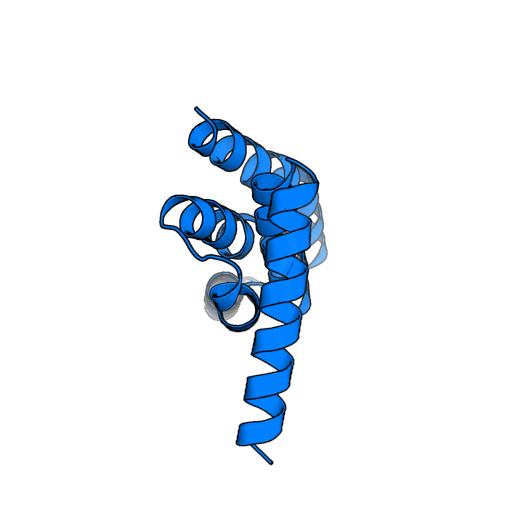9 118 ALA A CA 1
ATOM 874 C C . ALA A 1 118 ? 8.120 12.761 -9.989 1.00 89.69 118 ALA A C 1
ATOM 876 O O . ALA A 1 118 ? 9.117 13.384 -10.324 1.00 89.69 118 ALA A O 1
ATOM 877 N N . THR A 1 119 ? 8.116 11.430 -9.874 1.00 88.56 119 THR A N 1
ATOM 878 C CA . THR A 1 119 ? 9.298 10.572 -10.105 1.00 88.56 119 THR A CA 1
ATOM 879 C C . THR A 1 119 ? 9.494 10.215 -11.588 1.00 88.56 119 THR A C 1
ATOM 881 O O . THR A 1 119 ? 10.530 9.672 -11.974 1.00 88.56 119 THR A O 1
ATOM 884 N N . LEU A 1 120 ? 8.490 10.481 -12.430 1.00 86.88 120 LEU A N 1
ATOM 885 C CA . LEU A 1 120 ? 8.542 10.248 -13.878 1.00 86.88 120 LEU A CA 1
ATOM 886 C C . LEU A 1 120 ? 9.128 11.431 -14.669 1.00 86.88 120 LEU A C 1
ATOM 888 O O . LEU A 1 120 ? 9.403 11.263 -15.856 1.00 86.88 120 LEU A O 1
ATOM 892 N N . ILE A 1 121 ? 9.273 12.601 -14.042 1.00 80.75 121 ILE A N 1
ATOM 893 C CA . ILE A 1 121 ? 9.779 13.853 -14.635 1.00 80.75 121 ILE A CA 1
ATOM 894 C C . ILE A 1 121 ? 11.267 13.996 -14.311 1.00 80.75 121 ILE A C 1
ATOM 896 O O . ILE A 1 121 ? 12.016 14.425 -15.217 1.00 80.75 121 ILE A O 1
#

Foldseek 3Di:
DVVVVVVVLLVVLVVLLVVLVVPVCVLVVLLQQLLVVLLVPALVVSCVSNVSNQPDPLSNQSNCLNSPLNN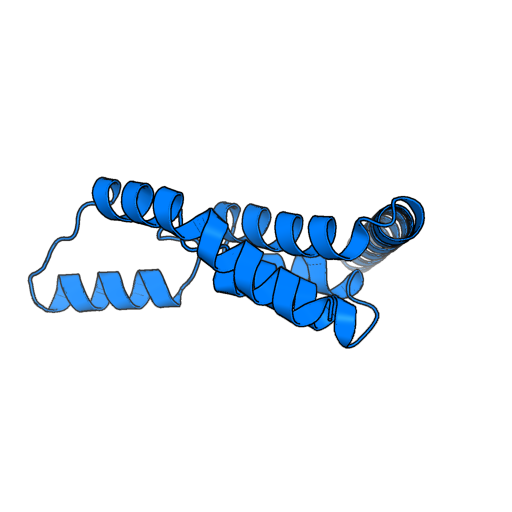QQHQRSYVVSVVVCVVCVVVVHNDDNVVSNVVSVVCNVVSNVVSSVVSVD

Sequence (121 aa):
MAFFLHTQSDVIAEEFSSLLNSTGMGPVLLTASGAILANLINNIPAFLALEPAATSPQSMMFLIIGVNAGPIVAPWASLATLLCLDQAKRNGFNIPWRPIILCGMTLFPFAILLPLAATLI